Protein AF-A0A5V7ZHB5-F1 (afdb_monomer)

Radius of gyration: 19.53 Å; Cα contacts (8 Å, |Δi|>4): 98; chains: 1; bounding box: 46×25×54 Å

Sequence (140 aa):
MSLWLSIVTRATGLPDKRYLNDPVIFRYYQQKIQKAPFALVGWTLCFLATIGVSLGLELSNQILLLVLLILFLLMVVLQSRYQFMHPERCISARFYQEVLDDASVSDIQKAQFEYLFVSKVDAMTIGDLYRLYDFNRGGR

Foldseek 3Di:
DDPVVVVVCQQQLPDDPVLCVAPLLVVLCVVLVVVQVVLVVQLVVLVVVLVCLVPPDPDDPVVSVVSNVVSVVSNVVSSVSSSSNHQADFDDVVSLVVQLPDPVHDPVRNVVSVCCCVVDPDGHGSNVSVVVVCVVVPND

pLDDT: mean 74.99, std 9.85, range [41.0, 90.75]

Solvent-accessible surface area (backbone atoms only — not comparable to full-atom values): 7931 Å² total; per-residue (Å²): 131,61,70,66,58,56,52,49,31,65,72,45,14,52,75,60,78,73,55,55,72,38,63,68,54,32,50,56,45,60,68,49,53,76,54,34,59,59,30,50,53,52,32,53,50,38,52,52,48,51,52,46,55,74,75,71,54,96,57,59,69,71,58,46,52,52,52,50,52,50,40,48,52,50,37,55,54,27,50,58,58,43,31,70,57,30,44,84,41,66,61,53,72,68,59,53,53,56,52,67,71,34,86,84,49,53,71,69,57,42,53,53,50,49,50,53,61,70,70,43,93,58,82,52,28,48,40,54,54,53,51,51,55,42,51,76,72,65,63,129

Mean predicted aligned error: 10.17 Å

Structure (mmCIF, N/CA/C/O backbone):
data_AF-A0A5V7ZHB5-F1
#
_entry.id   AF-A0A5V7ZHB5-F1
#
loop_
_atom_site.group_PDB
_atom_site.id
_atom_site.type_symbol
_atom_site.label_atom_id
_atom_site.label_alt_id
_atom_site.label_comp_id
_atom_site.label_asym_id
_atom_site.label_entity_id
_atom_site.label_seq_id
_atom_site.pdbx_PDB_ins_code
_atom_site.Cartn_x
_atom_site.Cartn_y
_atom_site.Cartn_z
_atom_site.occupancy
_atom_site.B_iso_or_equiv
_atom_site.auth_seq_id
_atom_site.auth_comp_id
_atom_site.auth_asym_id
_atom_site.auth_atom_id
_atom_site.pdbx_PDB_model_num
ATOM 1 N N . MET A 1 1 ? 17.811 -9.090 8.599 1.00 49.94 1 MET A N 1
ATOM 2 C CA . MET A 1 1 ? 16.752 -8.139 9.015 1.00 49.94 1 MET A CA 1
ATOM 3 C C . MET A 1 1 ? 16.132 -8.695 10.285 1.00 49.94 1 MET A C 1
ATOM 5 O O . MET A 1 1 ? 15.940 -9.903 10.328 1.00 49.94 1 MET A O 1
ATOM 9 N N . SER A 1 2 ? 15.911 -7.896 11.334 1.00 58.06 2 SER A N 1
ATOM 10 C CA . SER A 1 2 ? 15.318 -8.426 12.571 1.00 58.06 2 SER A CA 1
ATOM 11 C C . SER A 1 2 ? 13.888 -8.908 12.298 1.00 58.06 2 SER A C 1
ATOM 13 O O . SER A 1 2 ? 13.157 -8.284 11.529 1.00 58.06 2 SER A O 1
ATOM 15 N N . LEU A 1 3 ? 13.495 -10.029 12.910 1.00 57.12 3 LEU A N 1
ATOM 16 C CA . LEU A 1 3 ? 12.164 -10.642 12.769 1.00 57.12 3 LEU A CA 1
ATOM 17 C C . LEU A 1 3 ? 11.037 -9.618 12.969 1.00 57.12 3 LEU A C 1
ATOM 19 O O . LEU A 1 3 ? 10.109 -9.549 12.165 1.00 57.12 3 LEU A O 1
ATOM 23 N N . TRP A 1 4 ? 11.204 -8.748 13.968 1.00 44.16 4 TRP A N 1
ATOM 24 C CA . TRP A 1 4 ? 10.327 -7.618 14.265 1.00 44.16 4 TRP A CA 1
ATOM 25 C C . TRP A 1 4 ? 10.138 -6.658 13.095 1.00 44.16 4 TRP A C 1
ATOM 27 O O . TRP A 1 4 ? 9.008 -6.279 12.808 1.00 44.16 4 TRP A O 1
ATOM 37 N N . LEU A 1 5 ? 11.208 -6.305 12.376 1.00 49.91 5 LEU A N 1
ATOM 38 C CA . LEU A 1 5 ? 11.092 -5.418 11.221 1.00 49.91 5 LEU A CA 1
ATOM 39 C C . LEU A 1 5 ? 10.270 -6.072 10.106 1.00 49.91 5 LEU A C 1
ATOM 41 O O . LEU A 1 5 ? 9.473 -5.387 9.484 1.00 49.91 5 LEU A O 1
ATOM 45 N N . SER A 1 6 ? 10.420 -7.387 9.897 1.00 52.06 6 SER A N 1
ATOM 46 C CA . SER A 1 6 ? 9.659 -8.129 8.877 1.00 52.06 6 SER A CA 1
ATOM 47 C C . SER A 1 6 ? 8.173 -8.271 9.224 1.00 52.06 6 SER A C 1
ATOM 49 O O . SER A 1 6 ? 7.312 -8.239 8.348 1.00 52.06 6 SER A O 1
ATOM 51 N N . ILE A 1 7 ? 7.863 -8.408 10.517 1.00 54.50 7 ILE A N 1
ATOM 52 C CA . ILE A 1 7 ? 6.488 -8.487 11.014 1.00 54.50 7 ILE A CA 1
ATOM 53 C C . ILE A 1 7 ? 5.830 -7.116 10.882 1.00 54.50 7 ILE A C 1
ATOM 55 O O . ILE A 1 7 ? 4.704 -7.022 10.404 1.00 54.50 7 ILE A O 1
ATOM 59 N N . VAL A 1 8 ? 6.549 -6.049 11.234 1.00 52.72 8 VAL A N 1
ATOM 60 C CA . VAL A 1 8 ? 6.065 -4.674 11.097 1.00 52.72 8 VAL A CA 1
ATOM 61 C C . VAL A 1 8 ? 5.883 -4.307 9.625 1.00 52.72 8 VAL A C 1
ATOM 63 O O . VAL A 1 8 ? 4.833 -3.777 9.278 1.00 52.72 8 VAL A O 1
ATOM 66 N N . THR A 1 9 ? 6.816 -4.627 8.724 1.00 56.38 9 THR A N 1
ATOM 67 C CA . THR A 1 9 ? 6.640 -4.347 7.286 1.00 56.38 9 THR A CA 1
ATOM 68 C C . THR A 1 9 ? 5.484 -5.138 6.681 1.00 56.38 9 THR A C 1
ATOM 70 O O . THR A 1 9 ? 4.692 -4.560 5.941 1.00 56.38 9 THR A O 1
ATOM 73 N N . ARG A 1 10 ? 5.284 -6.409 7.061 1.00 58.50 10 ARG A N 1
ATOM 74 C CA . ARG A 1 10 ? 4.095 -7.182 6.648 1.00 58.50 10 ARG A CA 1
ATOM 75 C C . ARG A 1 10 ? 2.793 -6.615 7.210 1.00 58.50 10 ARG A C 1
ATOM 77 O O . ARG A 1 10 ? 1.816 -6.507 6.479 1.00 58.50 10 ARG A O 1
ATOM 84 N N . ALA A 1 11 ? 2.772 -6.232 8.485 1.00 54.19 11 ALA A N 1
ATOM 85 C CA . ALA A 1 11 ? 1.572 -5.712 9.138 1.00 54.19 11 ALA A CA 1
ATOM 86 C C . ALA A 1 11 ? 1.170 -4.326 8.607 1.00 54.19 11 ALA A C 1
ATOM 88 O O . ALA A 1 11 ? -0.019 -4.043 8.448 1.00 54.19 11 ALA A O 1
ATOM 89 N N . THR A 1 12 ? 2.160 -3.480 8.307 1.00 57.31 12 THR A N 1
ATOM 90 C CA . THR A 1 12 ? 1.967 -2.119 7.779 1.00 57.31 12 THR A CA 1
ATOM 91 C C . THR A 1 12 ? 1.843 -2.073 6.255 1.00 57.31 12 THR A C 1
ATOM 93 O O . THR A 1 12 ? 1.352 -1.090 5.707 1.00 57.31 12 THR A O 1
ATOM 96 N N . GLY A 1 13 ? 2.259 -3.134 5.559 1.00 61.38 13 GLY A N 1
ATOM 97 C CA . GLY A 1 13 ? 2.315 -3.185 4.103 1.00 61.38 13 GLY A CA 1
ATOM 98 C C . GLY A 1 13 ? 3.370 -2.256 3.501 1.00 61.38 13 GLY A C 1
ATOM 99 O O . GLY A 1 13 ? 3.293 -1.992 2.312 1.00 61.38 13 GLY A O 1
ATOM 100 N N . LEU A 1 14 ? 4.316 -1.722 4.284 1.00 64.69 14 LEU A N 1
ATOM 101 C CA . LEU A 1 14 ? 5.366 -0.832 3.783 1.00 64.69 14 LEU A CA 1
ATOM 102 C C . LEU A 1 14 ? 6.403 -1.621 2.958 1.00 64.69 14 LEU A C 1
ATOM 104 O O . LEU A 1 14 ? 6.890 -2.648 3.439 1.00 64.69 14 LEU A O 1
ATOM 108 N N . PRO A 1 15 ? 6.789 -1.140 1.758 1.00 66.31 15 PRO A N 1
ATOM 109 C CA . PRO A 1 15 ? 7.844 -1.774 0.983 1.00 66.31 15 PRO A CA 1
ATOM 110 C C . PRO A 1 15 ? 9.182 -1.666 1.704 1.00 66.31 15 PRO A C 1
ATOM 112 O O . PRO A 1 15 ? 9.483 -0.649 2.338 1.00 66.31 15 PRO A O 1
ATOM 115 N N . ASP A 1 16 ? 10.034 -2.672 1.525 1.00 68.31 16 ASP A N 1
ATOM 116 C CA . ASP A 1 16 ? 11.432 -2.547 1.918 1.00 68.31 16 ASP A CA 1
ATOM 117 C C . ASP A 1 16 ? 12.084 -1.357 1.206 1.00 68.31 16 ASP A C 1
ATOM 119 O O . ASP A 1 16 ? 11.856 -1.108 0.021 1.00 68.31 16 ASP A O 1
ATOM 123 N N . LYS A 1 17 ? 12.978 -0.654 1.915 1.00 69.81 17 LYS A N 1
ATOM 124 C CA . LYS A 1 17 ? 13.695 0.531 1.399 1.00 69.81 17 LYS A CA 1
ATOM 125 C C . LYS A 1 17 ? 14.402 0.291 0.059 1.00 69.81 17 LYS A C 1
ATOM 127 O O . LYS A 1 17 ? 14.690 1.237 -0.660 1.00 69.81 17 LYS A O 1
ATOM 132 N N . ARG A 1 18 ? 14.692 -0.970 -0.274 1.00 73.44 18 ARG A N 1
ATOM 133 C CA . ARG A 1 18 ? 15.310 -1.380 -1.540 1.00 73.44 18 ARG A CA 1
ATOM 134 C C . ARG A 1 18 ? 14.392 -1.125 -2.737 1.00 7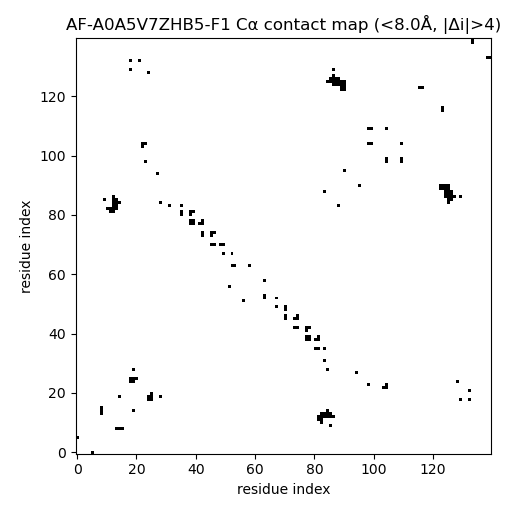3.44 18 ARG A C 1
ATOM 136 O O . ARG A 1 18 ? 14.879 -0.614 -3.741 1.00 73.44 18 ARG A O 1
ATOM 143 N N . TYR A 1 19 ? 13.095 -1.399 -2.596 1.00 72.88 19 TYR A N 1
ATOM 144 C CA . TYR A 1 19 ? 12.089 -1.212 -3.644 1.00 72.88 19 TYR A CA 1
ATOM 145 C C . TYR A 1 19 ? 11.800 0.266 -3.930 1.00 72.88 19 TYR A C 1
ATOM 147 O O . TYR A 1 19 ? 11.417 0.611 -5.039 1.00 72.88 19 TYR A O 1
ATOM 155 N N . LEU A 1 20 ? 12.057 1.161 -2.970 1.00 73.88 20 LEU A N 1
ATOM 156 C CA . LEU A 1 20 ? 11.937 2.613 -3.169 1.00 73.88 20 LEU A CA 1
ATOM 157 C C . LEU A 1 20 ? 13.025 3.206 -4.082 1.00 73.88 20 LEU A C 1
ATOM 159 O O . LEU A 1 20 ? 12.944 4.383 -4.412 1.00 73.88 20 LEU A O 1
ATOM 163 N N . ASN A 1 21 ? 14.033 2.424 -4.485 1.00 77.62 21 ASN A N 1
ATOM 164 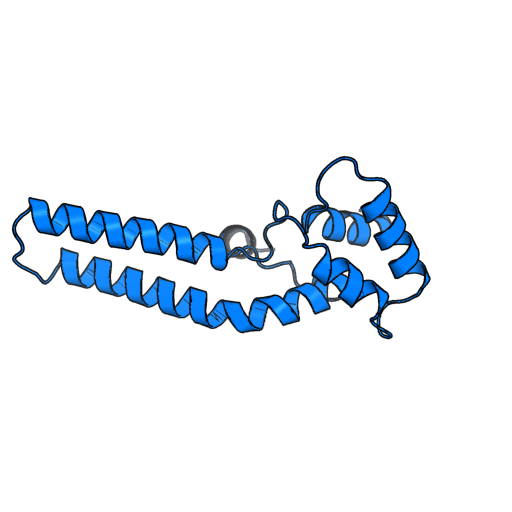C CA . ASN A 1 21 ? 14.999 2.858 -5.500 1.00 77.62 21 ASN A CA 1
ATOM 165 C C . ASN A 1 21 ? 14.429 2.777 -6.923 1.00 77.62 21 ASN A C 1
ATOM 167 O O . ASN A 1 21 ? 15.045 3.298 -7.848 1.00 77.62 21 ASN A O 1
ATOM 171 N N . ASP A 1 22 ? 13.308 2.079 -7.110 1.00 77.25 22 ASP A N 1
ATOM 172 C CA . ASP A 1 22 ? 12.612 2.050 -8.387 1.00 77.25 22 ASP A CA 1
ATOM 173 C C . ASP A 1 22 ? 11.728 3.301 -8.529 1.00 77.25 22 ASP A C 1
ATOM 175 O O . ASP A 1 22 ? 10.916 3.569 -7.633 1.00 77.25 22 ASP A O 1
ATOM 179 N N . PRO A 1 23 ? 11.852 4.067 -9.627 1.00 76.12 23 PRO A N 1
ATOM 180 C CA . PRO A 1 23 ? 11.099 5.305 -9.805 1.00 76.12 23 PRO A CA 1
ATOM 181 C C . PRO A 1 23 ? 9.580 5.070 -9.857 1.00 76.12 23 PRO A C 1
ATOM 183 O O . PRO A 1 23 ? 8.822 5.882 -9.324 1.00 76.12 23 PRO A O 1
ATOM 186 N N . VAL A 1 24 ? 9.120 3.936 -10.399 1.00 78.06 24 VAL A N 1
ATOM 187 C CA . VAL A 1 24 ? 7.693 3.593 -10.506 1.00 78.06 24 VAL A CA 1
ATOM 188 C C . VAL A 1 24 ? 7.117 3.271 -9.125 1.00 78.06 24 VAL A C 1
ATOM 190 O O . VAL A 1 24 ? 6.078 3.808 -8.728 1.00 78.06 24 VAL A O 1
ATOM 193 N N . ILE A 1 25 ? 7.820 2.450 -8.339 1.00 78.50 25 ILE A N 1
ATOM 194 C CA . ILE A 1 25 ? 7.404 2.100 -6.970 1.00 78.50 25 ILE A CA 1
ATOM 195 C C . ILE A 1 25 ? 7.446 3.335 -6.062 1.00 78.50 25 ILE A C 1
ATOM 197 O O . ILE A 1 25 ? 6.546 3.544 -5.242 1.00 78.50 25 ILE A O 1
ATOM 201 N N . PHE A 1 26 ? 8.467 4.178 -6.213 1.00 80.75 26 PHE A N 1
ATOM 202 C CA . PHE A 1 26 ? 8.611 5.405 -5.440 1.00 80.75 26 PHE A CA 1
ATOM 203 C C . PHE A 1 26 ? 7.489 6.413 -5.727 1.00 80.75 26 PHE A C 1
ATOM 205 O O . PHE A 1 26 ? 6.930 6.994 -4.794 1.00 80.75 26 PHE A O 1
ATOM 212 N N . ARG A 1 27 ? 7.082 6.578 -6.989 1.00 76.56 27 ARG A N 1
ATOM 213 C CA . ARG A 1 27 ? 5.925 7.412 -7.351 1.00 76.56 27 ARG A CA 1
ATOM 214 C C . ARG A 1 27 ? 4.627 6.893 -6.746 1.00 76.56 27 ARG A C 1
ATOM 216 O O . ARG A 1 27 ? 3.883 7.670 -6.141 1.00 76.56 27 ARG A O 1
ATOM 223 N N . TYR A 1 28 ? 4.386 5.583 -6.830 1.00 77.94 28 TYR A N 1
ATOM 224 C CA . TYR A 1 28 ? 3.216 4.967 -6.198 1.00 77.94 28 TYR A CA 1
ATOM 225 C C . TYR A 1 28 ? 3.207 5.213 -4.681 1.00 77.94 28 TYR A C 1
ATOM 227 O O . TYR A 1 28 ? 2.177 5.556 -4.092 1.00 77.94 28 TYR A O 1
ATOM 235 N N . TYR A 1 29 ? 4.377 5.100 -4.047 1.00 77.81 29 TYR A N 1
ATOM 236 C CA . TYR A 1 29 ? 4.565 5.406 -2.633 1.00 77.81 29 TYR A CA 1
ATOM 237 C C . TYR A 1 29 ? 4.218 6.856 -2.307 1.00 77.81 29 TYR A C 1
ATOM 239 O O . TYR A 1 29 ? 3.424 7.092 -1.398 1.00 77.81 29 TYR A O 1
ATOM 247 N N . GLN A 1 30 ? 4.753 7.821 -3.058 1.00 76.88 30 GLN A N 1
ATOM 248 C CA . GLN A 1 30 ? 4.524 9.248 -2.823 1.00 76.88 30 GLN A CA 1
ATOM 249 C C . GLN A 1 30 ? 3.043 9.638 -2.914 1.00 76.88 30 GLN A C 1
ATOM 251 O O . GLN A 1 30 ? 2.552 10.392 -2.073 1.00 76.88 30 GLN A O 1
ATOM 256 N N . GLN A 1 31 ? 2.301 9.094 -3.879 1.00 74.75 31 GLN A N 1
ATOM 257 C CA . GLN A 1 31 ? 0.868 9.377 -4.000 1.00 74.75 31 GLN A CA 1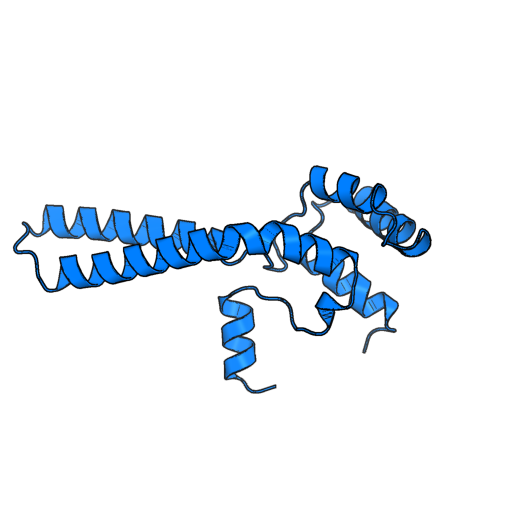
ATOM 258 C C . GLN A 1 31 ? 0.048 8.821 -2.834 1.00 74.75 31 GLN A C 1
ATOM 260 O O . GLN A 1 31 ? -0.932 9.429 -2.394 1.00 74.75 31 GLN A O 1
ATOM 265 N N . LYS A 1 32 ? 0.409 7.633 -2.344 1.00 74.50 32 LYS A N 1
ATOM 266 C CA . LYS A 1 32 ? -0.355 6.964 -1.288 1.00 74.50 32 LYS A CA 1
ATOM 267 C C . LYS A 1 32 ? 0.048 7.423 0.108 1.00 74.50 32 LYS A C 1
ATOM 269 O O . LYS A 1 32 ? -0.827 7.520 0.970 1.00 74.50 32 LYS A O 1
ATOM 274 N N . ILE A 1 33 ? 1.317 7.772 0.332 1.00 74.31 33 ILE A N 1
ATOM 275 C CA . ILE A 1 33 ? 1.789 8.203 1.650 1.00 74.31 33 ILE A CA 1
ATOM 276 C C . ILE A 1 33 ? 1.159 9.516 2.102 1.00 74.31 33 ILE A C 1
ATOM 278 O O . ILE A 1 33 ? 0.935 9.680 3.292 1.00 74.31 33 ILE A O 1
ATOM 282 N N . GLN A 1 34 ? 0.764 10.405 1.188 1.00 69.25 34 GLN A N 1
ATOM 283 C CA . GLN A 1 34 ? 0.019 11.617 1.555 1.00 69.25 34 GLN A CA 1
ATOM 284 C C . GLN A 1 34 ? -1.312 11.304 2.261 1.00 69.25 34 GLN A C 1
ATOM 286 O O . GLN A 1 34 ? -1.779 12.080 3.090 1.00 69.25 34 GLN A O 1
ATOM 291 N N . LYS A 1 35 ? -1.921 10.149 1.964 1.00 68.62 35 LYS A N 1
ATOM 292 C CA . LYS A 1 35 ? -3.197 9.708 2.552 1.00 68.62 35 LYS A CA 1
ATOM 293 C C . LYS A 1 35 ? -3.015 8.775 3.754 1.00 68.62 35 LYS A C 1
ATOM 295 O O . LYS A 1 35 ? -3.944 8.607 4.542 1.00 68.62 35 LYS A O 1
ATOM 300 N N . ALA A 1 36 ? -1.826 8.198 3.915 1.00 70.00 36 ALA A N 1
ATOM 301 C CA . ALA A 1 36 ? -1.473 7.315 5.020 1.00 70.00 36 ALA A CA 1
ATOM 302 C C . ALA A 1 36 ? -1.579 7.946 6.427 1.00 70.00 36 ALA A C 1
ATOM 304 O O . ALA A 1 36 ? -2.114 7.264 7.306 1.00 70.00 36 ALA A O 1
ATOM 305 N N . PRO A 1 37 ? -1.149 9.204 6.689 1.00 71.50 37 PRO A N 1
ATOM 306 C CA . PRO A 1 37 ? -1.234 9.775 8.031 1.00 71.50 37 PRO A CA 1
ATOM 307 C C . PRO A 1 37 ? -2.686 9.944 8.482 1.00 71.50 37 PRO A C 1
ATOM 309 O O . PRO A 1 37 ? -2.986 9.674 9.637 1.00 71.50 37 PRO A O 1
ATOM 312 N N . PHE A 1 38 ? -3.610 10.288 7.580 1.00 75.25 38 PHE A N 1
ATOM 313 C CA . PHE A 1 38 ? -5.034 10.395 7.914 1.00 75.25 38 PHE A CA 1
ATOM 314 C C . PHE A 1 38 ? -5.646 9.046 8.302 1.00 75.25 38 PHE A C 1
ATOM 316 O O . PHE A 1 38 ? -6.405 8.971 9.265 1.00 75.25 38 PHE A O 1
ATOM 323 N N . ALA A 1 39 ? -5.292 7.972 7.587 1.00 75.62 39 ALA A N 1
ATOM 324 C CA . ALA A 1 39 ? -5.745 6.625 7.929 1.00 75.62 39 ALA A CA 1
ATOM 325 C C . ALA A 1 39 ? -5.183 6.165 9.284 1.00 75.62 39 ALA A C 1
ATOM 327 O O . ALA A 1 39 ? -5.919 5.588 10.080 1.00 75.62 39 ALA A O 1
ATOM 328 N N . LEU A 1 40 ? -3.910 6.467 9.566 1.00 77.75 40 LEU A N 1
ATOM 329 C CA . LEU A 1 40 ? -3.262 6.127 10.833 1.00 77.75 40 LEU A CA 1
ATOM 330 C C . LEU A 1 40 ? -3.843 6.922 12.010 1.00 77.75 40 LEU A C 1
ATOM 332 O O . LEU A 1 40 ? -4.152 6.326 13.034 1.00 77.75 40 LEU A O 1
ATOM 336 N N . VAL A 1 41 ? -4.056 8.232 11.853 1.00 82.56 41 VAL A N 1
ATOM 337 C CA . VAL A 1 41 ? -4.705 9.078 12.872 1.00 82.56 41 VAL A CA 1
ATOM 338 C C . VAL A 1 41 ? -6.141 8.621 13.130 1.00 82.56 41 VAL A C 1
ATOM 340 O O . VAL A 1 41 ? -6.557 8.508 14.278 1.00 82.56 41 VAL A O 1
ATOM 343 N N . GLY A 1 42 ? -6.905 8.306 12.080 1.00 83.25 42 GLY A N 1
ATOM 344 C CA . GLY A 1 42 ? -8.249 7.753 12.243 1.00 83.25 42 GLY A CA 1
ATOM 345 C C . GLY A 1 42 ? -8.234 6.423 13.001 1.00 83.25 42 GLY A C 1
ATOM 346 O O . GLY A 1 42 ? -9.070 6.197 13.875 1.00 83.25 42 GLY A O 1
ATOM 347 N N . TRP A 1 43 ? -7.268 5.553 12.692 1.00 84.12 43 TRP A N 1
ATOM 348 C CA . TRP A 1 43 ? -7.137 4.248 13.335 1.00 84.12 43 TRP A CA 1
ATOM 349 C C . TRP A 1 43 ? -6.773 4.385 14.818 1.00 84.12 43 TRP A C 1
ATOM 351 O O . TRP A 1 43 ? -7.417 3.762 15.661 1.00 84.12 43 TRP A O 1
ATOM 361 N N . THR A 1 44 ? -5.812 5.251 15.162 1.00 84.00 44 THR A N 1
ATOM 362 C CA . THR A 1 44 ? -5.426 5.493 16.562 1.00 84.00 44 THR A CA 1
ATOM 363 C C . THR A 1 44 ? -6.559 6.121 17.368 1.00 84.00 44 THR A C 1
ATOM 365 O O . THR A 1 44 ? -6.767 5.729 18.514 1.00 84.00 44 THR A O 1
ATOM 368 N N . LEU A 1 45 ? -7.342 7.028 16.775 1.00 88.00 45 LEU A N 1
ATOM 369 C CA . LEU A 1 45 ? -8.538 7.583 17.414 1.00 88.00 45 LEU A CA 1
ATOM 370 C C . LEU A 1 45 ? -9.593 6.505 17.685 1.00 88.00 45 LEU A C 1
ATOM 372 O O . LEU A 1 45 ? -10.129 6.453 18.790 1.00 88.00 45 LEU A O 1
ATOM 376 N N . CYS A 1 46 ? -9.856 5.612 16.725 1.00 87.50 46 CYS A N 1
ATOM 377 C CA . CYS A 1 46 ? -10.786 4.495 16.927 1.00 87.50 46 CYS A CA 1
ATOM 378 C C . CYS A 1 46 ? -10.297 3.547 18.030 1.00 87.50 46 CYS A C 1
ATOM 380 O O . CYS A 1 46 ? -11.089 3.106 18.863 1.00 87.50 46 CYS A O 1
ATOM 382 N N . PHE A 1 47 ? -8.994 3.268 18.077 1.00 86.19 47 PHE A N 1
ATOM 383 C CA . PHE A 1 47 ? -8.389 2.437 19.114 1.00 86.19 47 PHE A CA 1
ATOM 384 C C . PHE A 1 47 ? -8.538 3.064 20.509 1.00 86.19 47 PHE A C 1
ATOM 386 O O . PHE A 1 47 ? -9.024 2.411 21.433 1.00 86.19 47 PHE A O 1
ATOM 393 N N . LEU A 1 48 ? -8.207 4.351 20.655 1.00 88.88 48 LEU A N 1
ATOM 394 C CA . LEU A 1 48 ? -8.367 5.084 21.915 1.00 88.88 48 LEU A CA 1
ATOM 395 C C . LEU A 1 48 ? -9.835 5.175 22.347 1.00 88.88 48 LEU A C 1
ATOM 397 O O . LEU A 1 48 ? -10.136 4.975 23.522 1.00 88.88 48 LEU A O 1
ATOM 401 N N . ALA A 1 49 ? -10.754 5.408 21.407 1.00 86.44 49 ALA A N 1
ATOM 402 C CA . ALA A 1 49 ? -12.189 5.409 21.678 1.00 86.44 49 ALA A CA 1
ATOM 403 C C . ALA A 1 49 ? -12.679 4.034 22.155 1.00 86.44 49 ALA A C 1
ATOM 405 O O . ALA A 1 49 ? -13.477 3.959 23.083 1.00 86.44 49 ALA A O 1
ATOM 406 N N . THR A 1 50 ? -12.154 2.946 21.584 1.00 87.44 50 THR A N 1
ATOM 407 C CA . THR A 1 50 ? -12.480 1.573 22.008 1.00 87.44 50 THR A CA 1
ATOM 408 C C . THR A 1 50 ? -12.063 1.336 23.459 1.00 87.44 50 THR A C 1
ATOM 410 O O . THR A 1 50 ? -12.847 0.807 24.245 1.00 87.44 50 THR A O 1
ATOM 413 N N . ILE A 1 51 ? -10.862 1.784 23.841 1.00 85.62 51 ILE A N 1
ATOM 414 C CA . ILE A 1 51 ? -10.373 1.706 25.225 1.00 85.62 51 ILE A CA 1
ATOM 415 C C . ILE A 1 51 ? -11.239 2.564 26.155 1.00 85.62 51 ILE A C 1
ATOM 417 O O . ILE A 1 51 ? -11.681 2.080 27.195 1.00 85.62 51 ILE A O 1
ATOM 421 N N . GLY A 1 52 ? -11.522 3.813 25.774 1.00 84.81 52 GLY A N 1
ATOM 422 C CA . GLY A 1 52 ? -12.321 4.739 26.580 1.00 84.81 52 GLY A CA 1
ATOM 423 C C . GLY A 1 52 ? -13.746 4.242 26.827 1.00 84.81 52 GLY A C 1
ATOM 424 O O . GLY A 1 52 ? -14.221 4.271 27.959 1.00 84.81 52 GLY A O 1
ATOM 425 N N . VAL A 1 53 ? -14.402 3.715 25.791 1.00 85.44 53 VAL A N 1
ATOM 426 C CA . VAL A 1 53 ? -15.745 3.124 25.888 1.00 85.44 53 VAL A CA 1
ATOM 427 C C . VAL A 1 53 ? -15.745 1.856 26.742 1.00 85.44 53 VAL A C 1
ATOM 429 O O . VAL A 1 53 ? -16.690 1.638 27.492 1.00 85.44 53 VAL A O 1
ATOM 432 N N . SER A 1 54 ? -14.681 1.051 26.683 1.00 81.69 54 SER A N 1
ATOM 433 C CA . SER A 1 54 ? -14.581 -0.188 27.465 1.00 81.69 54 SER A CA 1
ATOM 434 C C . SER A 1 54 ? -14.290 0.044 28.952 1.00 81.69 54 SER A C 1
ATOM 436 O O . SER A 1 54 ? -14.687 -0.775 29.774 1.00 81.69 54 SER A O 1
ATOM 438 N N . LEU A 1 55 ? -13.571 1.119 29.304 1.00 82.12 55 LEU A N 1
ATOM 439 C CA . LEU A 1 55 ? -13.115 1.377 30.678 1.00 82.12 55 LEU A CA 1
ATOM 440 C C . LEU A 1 55 ? -13.930 2.436 31.429 1.00 82.12 55 LEU A C 1
ATOM 442 O O . LEU A 1 55 ? -13.918 2.431 32.656 1.00 82.12 55 LEU A O 1
ATOM 446 N N . GLY A 1 56 ? -14.566 3.377 30.726 1.00 69.31 56 GLY A N 1
ATOM 447 C CA . GLY A 1 56 ? -15.042 4.623 31.337 1.00 69.31 56 GLY A CA 1
ATOM 448 C C . GLY A 1 56 ? -16.526 4.933 31.172 1.00 69.31 56 GLY A C 1
ATOM 449 O O . GLY A 1 56 ? -16.976 5.946 31.699 1.00 69.31 56 GLY A O 1
ATOM 450 N N . LEU A 1 57 ? -17.286 4.118 30.438 1.00 73.00 57 LEU A N 1
ATOM 451 C CA . LEU A 1 57 ? -18.687 4.403 30.136 1.00 73.00 57 LEU A CA 1
ATOM 452 C C . LEU A 1 57 ? -19.607 3.327 30.714 1.00 73.00 57 LEU A C 1
ATOM 454 O O . LEU A 1 57 ? -19.616 2.186 30.257 1.00 73.00 57 LEU A O 1
ATOM 458 N N . GLU A 1 58 ? -20.438 3.721 31.681 1.00 76.62 58 GLU A N 1
ATOM 459 C CA . GLU A 1 58 ? -21.575 2.925 32.155 1.00 76.62 58 GLU A CA 1
ATOM 460 C C . GLU A 1 58 ? -22.696 2.952 31.105 1.00 76.62 58 GLU A C 1
ATOM 462 O O . GLU A 1 58 ? -23.693 3.664 31.209 1.00 76.62 58 GLU A O 1
ATOM 467 N N . LEU A 1 59 ? -22.495 2.199 30.026 1.00 76.00 59 LEU A N 1
ATOM 468 C CA . LEU A 1 59 ? -23.496 1.963 28.992 1.00 76.00 59 LEU A CA 1
ATOM 469 C C . LEU A 1 59 ? -24.227 0.648 29.266 1.00 76.00 59 LEU A C 1
ATOM 471 O O . LEU A 1 59 ? -23.654 -0.309 29.781 1.00 76.00 59 LEU A O 1
ATOM 475 N N . SER A 1 60 ? -25.490 0.564 28.842 1.00 86.44 60 SER A N 1
ATOM 476 C CA . SER A 1 60 ? -26.177 -0.729 28.748 1.00 86.44 60 SER A CA 1
ATOM 477 C C . SER A 1 60 ? -25.371 -1.683 27.860 1.00 86.44 60 SER A C 1
ATOM 479 O O . SER A 1 60 ? -24.908 -1.285 26.787 1.00 86.44 60 SER A O 1
ATOM 481 N N . ASN A 1 61 ? -25.254 -2.951 28.267 1.00 83.75 61 ASN A N 1
ATOM 482 C CA . ASN A 1 61 ? -24.464 -3.976 27.571 1.00 83.75 61 ASN A CA 1
ATOM 483 C C . ASN A 1 61 ? -24.774 -4.069 26.065 1.00 83.75 61 ASN A C 1
ATOM 485 O O . ASN A 1 61 ? -23.872 -4.296 25.262 1.00 83.75 61 ASN A O 1
ATOM 489 N N . GLN A 1 62 ? -26.033 -3.862 25.664 1.00 85.06 62 GLN A N 1
ATOM 490 C CA . GLN A 1 62 ? -26.438 -3.893 24.253 1.00 85.06 62 GLN A CA 1
ATOM 491 C C . GLN A 1 62 ? -25.879 -2.708 23.451 1.00 85.06 62 GLN A C 1
ATOM 493 O O . GLN A 1 62 ? -25.450 -2.877 22.311 1.00 85.06 62 GLN A O 1
ATOM 498 N N . ILE A 1 63 ? -25.848 -1.517 24.054 1.00 85.06 63 ILE A N 1
ATOM 499 C CA . ILE A 1 63 ? -25.307 -0.305 23.426 1.00 85.06 63 ILE A CA 1
ATOM 500 C C . ILE A 1 63 ? -23.781 -0.391 23.375 1.00 85.06 63 ILE A C 1
ATOM 502 O O . ILE A 1 63 ? -23.188 -0.082 22.345 1.00 85.06 63 ILE A O 1
ATOM 506 N N . LEU A 1 64 ? -23.156 -0.8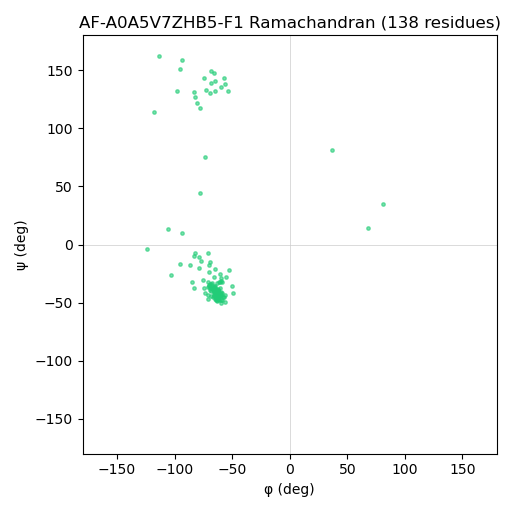79 24.451 1.00 86.06 64 LEU A N 1
ATOM 507 C CA . LEU A 1 64 ? -21.716 -1.116 24.507 1.00 86.06 64 LEU A CA 1
ATOM 508 C C . LEU A 1 64 ? -21.263 -2.058 23.382 1.00 86.06 64 LEU A C 1
ATOM 510 O O . LEU A 1 64 ? -20.346 -1.728 22.632 1.00 86.06 64 LEU A O 1
ATOM 514 N N . LEU A 1 65 ? -21.948 -3.196 23.216 1.00 86.88 65 LEU A N 1
ATOM 515 C CA . LEU A 1 65 ? -21.647 -4.165 22.162 1.00 86.88 65 LEU A CA 1
ATOM 516 C C . LEU A 1 65 ? -21.767 -3.543 20.762 1.00 86.88 65 LEU A C 1
ATOM 518 O O . LEU A 1 65 ? -20.895 -3.743 19.918 1.00 86.88 65 LEU A O 1
ATOM 522 N N . LEU A 1 66 ? -22.826 -2.765 20.519 1.00 89.62 66 LEU A N 1
ATOM 523 C CA . LEU A 1 66 ? -23.064 -2.120 19.228 1.00 89.62 66 LEU A CA 1
ATOM 524 C C . LEU A 1 66 ? -21.982 -1.080 18.898 1.00 89.62 66 LEU A C 1
ATOM 526 O O . LEU A 1 66 ? -21.467 -1.062 17.781 1.00 89.62 66 LEU A O 1
ATOM 530 N N . VAL A 1 67 ? -21.589 -0.255 19.873 1.00 87.88 67 VAL A N 1
ATOM 531 C CA . VAL A 1 67 ? -20.520 0.743 19.703 1.00 87.88 67 VAL A CA 1
ATOM 532 C C . VAL A 1 67 ? -19.177 0.066 19.431 1.00 87.88 67 VAL A C 1
ATOM 534 O O . VAL A 1 67 ? -18.468 0.469 18.508 1.00 87.88 67 VAL A O 1
ATOM 537 N N . LEU A 1 68 ? -18.843 -0.995 20.171 1.00 88.00 68 LEU A N 1
ATOM 538 C CA . LEU A 1 68 ? -17.615 -1.762 19.947 1.00 88.00 68 LEU A CA 1
ATOM 539 C C . LEU A 1 68 ? -17.588 -2.406 18.558 1.00 88.00 68 LEU A C 1
ATOM 541 O O . LEU A 1 68 ? -16.552 -2.386 17.897 1.00 88.00 68 LEU A O 1
ATOM 545 N N . LEU A 1 69 ? -18.722 -2.923 18.080 1.00 90.75 69 LEU A N 1
ATOM 546 C CA . LEU A 1 69 ? -18.822 -3.526 16.752 1.00 90.75 69 LEU A CA 1
ATOM 547 C C . LEU A 1 69 ? -18.603 -2.489 15.638 1.00 90.75 69 LEU A C 1
ATOM 549 O O . LEU A 1 69 ? -17.884 -2.762 14.675 1.00 90.75 69 LEU A O 1
ATOM 553 N N . ILE A 1 70 ? -19.144 -1.276 15.795 1.00 90.25 70 ILE A N 1
ATOM 554 C CA . ILE A 1 70 ? -18.910 -0.159 14.866 1.00 90.25 70 ILE A CA 1
ATOM 555 C C . ILE A 1 70 ? -17.437 0.269 14.884 1.00 90.25 70 ILE A C 1
ATOM 557 O O . ILE A 1 70 ? -16.832 0.425 13.823 1.00 90.25 70 ILE A O 1
ATOM 561 N N . LEU A 1 71 ? -16.838 0.429 16.068 1.00 89.06 71 LEU A N 1
ATOM 562 C CA . LEU A 1 71 ? -15.426 0.803 16.209 1.00 89.06 71 LEU A CA 1
ATOM 563 C C . LEU A 1 71 ? -14.494 -0.257 15.616 1.00 89.06 71 LEU A C 1
ATOM 565 O O . LEU A 1 71 ? -13.523 0.084 14.940 1.00 89.06 71 LEU A O 1
ATOM 569 N N . PHE A 1 72 ? -14.816 -1.537 15.805 1.00 87.56 72 PHE A N 1
ATOM 570 C CA . PHE A 1 72 ? -14.070 -2.640 15.215 1.00 87.56 72 PHE A CA 1
ATOM 571 C C . PHE A 1 72 ? -14.156 -2.622 13.685 1.00 87.56 72 PHE A C 1
ATOM 573 O O . PHE A 1 72 ? -13.126 -2.687 13.014 1.00 87.56 72 PHE A O 1
ATOM 580 N N . LEU A 1 73 ? -15.357 -2.454 13.120 1.00 88.69 73 LEU A N 1
ATOM 581 C CA . LEU A 1 73 ? -15.540 -2.307 11.672 1.00 88.69 73 LEU A CA 1
ATOM 582 C C . LEU A 1 73 ? -14.743 -1.120 11.116 1.00 88.69 73 LEU A C 1
ATOM 584 O O . LEU A 1 73 ? -14.049 -1.263 10.108 1.00 88.69 73 LEU A O 1
ATOM 588 N N . LEU A 1 74 ? -14.789 0.035 11.786 1.00 87.19 74 LEU A N 1
ATOM 589 C CA . LEU A 1 74 ? -14.014 1.215 11.400 1.00 87.19 74 LEU A CA 1
ATOM 590 C C . LEU A 1 74 ? -12.509 0.944 11.444 1.00 87.19 74 LEU A C 1
ATOM 592 O O . LEU A 1 74 ? -11.803 1.297 10.498 1.00 87.19 74 LEU A O 1
ATOM 596 N N . MET A 1 75 ? -12.015 0.268 12.485 1.00 83.69 75 MET A N 1
ATOM 597 C CA . MET A 1 75 ? -10.607 -0.116 12.572 1.00 83.69 75 MET A CA 1
ATOM 598 C C . MET A 1 75 ? -10.195 -1.062 11.445 1.00 83.69 75 MET A C 1
ATOM 600 O O . MET A 1 75 ? -9.143 -0.842 10.849 1.00 83.69 75 MET A O 1
ATOM 604 N N . VAL A 1 76 ? -11.014 -2.055 11.087 1.00 83.06 76 VAL A N 1
ATOM 605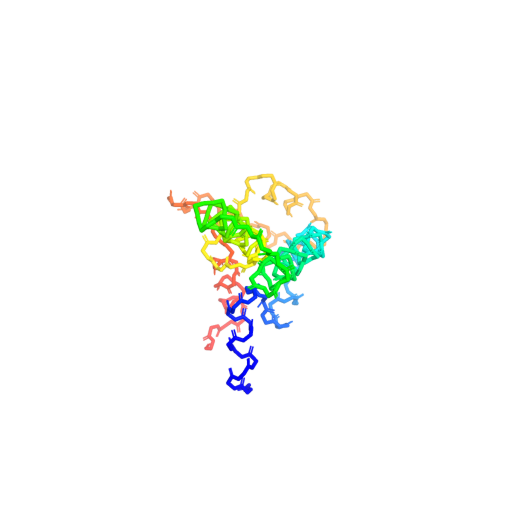 C CA . VAL A 1 76 ? -10.736 -2.954 9.952 1.00 83.06 76 VAL A CA 1
ATOM 606 C C . VAL A 1 76 ? -10.675 -2.175 8.634 1.00 83.06 76 VAL A C 1
ATOM 608 O O . VAL A 1 76 ? -9.741 -2.348 7.844 1.00 83.06 76 VAL A O 1
ATOM 611 N N . VAL A 1 77 ? -11.623 -1.263 8.399 1.00 83.75 77 VAL A N 1
ATOM 612 C CA . VAL A 1 77 ? -11.633 -0.425 7.191 1.00 83.75 77 VAL A CA 1
ATOM 613 C C . VAL A 1 77 ? -10.393 0.467 7.138 1.00 83.75 77 VAL A C 1
ATOM 615 O O . VAL A 1 77 ? -9.719 0.512 6.108 1.00 83.75 77 VAL A O 1
ATOM 618 N N . LEU A 1 78 ? -10.046 1.144 8.232 1.00 80.12 78 LEU A N 1
ATOM 619 C CA . LEU A 1 78 ? -8.883 2.033 8.295 1.00 80.12 78 LEU A CA 1
ATOM 620 C C . LEU A 1 78 ? -7.562 1.263 8.170 1.00 80.12 78 LEU A C 1
ATOM 622 O O . LEU A 1 78 ? -6.674 1.704 7.438 1.00 80.12 78 LEU A O 1
ATOM 626 N N . GLN A 1 79 ? -7.467 0.072 8.765 1.00 75.75 79 GLN A N 1
ATOM 627 C CA . GLN A 1 79 ? -6.322 -0.829 8.620 1.00 75.75 79 GLN A CA 1
ATOM 628 C C . GLN A 1 79 ? -6.118 -1.241 7.158 1.00 75.75 79 GLN A C 1
ATOM 630 O O . GLN A 1 79 ? -5.002 -1.178 6.641 1.00 75.75 79 GLN A O 1
ATOM 635 N N . SER A 1 80 ? -7.199 -1.582 6.445 1.00 69.81 80 SER A N 1
ATOM 636 C CA . SER A 1 80 ? -7.114 -1.898 5.015 1.00 69.81 80 SER A CA 1
ATOM 637 C C . SER A 1 80 ? -6.576 -0.707 4.214 1.00 69.81 80 SER A C 1
ATOM 639 O O . SER A 1 80 ? -5.796 -0.877 3.277 1.00 69.81 80 SER A O 1
ATOM 641 N N . ARG A 1 81 ? -6.946 0.530 4.576 1.00 70.44 81 ARG A N 1
ATOM 642 C CA . ARG A 1 81 ? -6.453 1.753 3.920 1.00 70.44 81 ARG A CA 1
ATOM 643 C C . ARG A 1 81 ? -4.985 2.021 4.239 1.00 70.44 81 ARG A C 1
ATOM 645 O O . ARG A 1 81 ? -4.286 2.515 3.356 1.00 70.44 81 ARG A O 1
ATOM 652 N N . TYR A 1 82 ? -4.535 1.654 5.435 1.00 67.56 82 TYR A N 1
ATOM 653 C CA . TYR A 1 82 ? -3.146 1.760 5.864 1.00 67.56 82 TYR A CA 1
ATOM 654 C C . TYR A 1 82 ? -2.217 0.779 5.127 1.00 67.56 82 TYR A C 1
ATOM 656 O O . TYR A 1 82 ? -1.108 1.155 4.765 1.00 67.56 82 TYR A O 1
ATOM 664 N N . GLN A 1 83 ? -2.693 -0.417 4.766 1.00 68.44 83 GLN A N 1
ATOM 665 C CA . GLN A 1 83 ? -1.946 -1.408 3.970 1.00 68.44 83 GLN A CA 1
ATOM 666 C C . GLN A 1 83 ? -1.904 -1.075 2.462 1.00 68.44 83 GLN A C 1
ATOM 668 O O . GLN A 1 83 ? -2.143 -1.914 1.591 1.00 68.44 83 GLN A O 1
ATOM 673 N N . PHE A 1 84 ? -1.641 0.184 2.109 1.00 68.38 84 PHE A N 1
ATOM 674 C CA . PHE A 1 84 ? -1.768 0.668 0.730 1.00 68.38 84 PHE A CA 1
ATOM 675 C C . PHE A 1 84 ? -0.719 0.124 -0.246 1.00 68.38 84 PHE A C 1
ATOM 677 O O . PHE A 1 84 ? -0.950 0.195 -1.454 1.00 68.38 84 PHE A O 1
ATOM 684 N N . MET A 1 85 ? 0.379 -0.417 0.275 1.00 67.19 85 MET A N 1
ATOM 685 C CA . MET A 1 85 ? 1.487 -1.022 -0.467 1.00 67.19 85 MET A CA 1
ATOM 686 C C . MET A 1 85 ? 1.495 -2.562 -0.381 1.00 67.19 85 MET A C 1
ATOM 688 O O . MET A 1 85 ? 2.467 -3.204 -0.764 1.00 67.19 85 MET A O 1
ATOM 692 N N . HIS A 1 86 ? 0.400 -3.177 0.087 1.00 71.50 86 HIS A N 1
ATOM 693 C CA . HIS A 1 86 ? 0.292 -4.636 0.134 1.00 71.50 86 HIS A CA 1
ATOM 694 C C . HIS A 1 86 ? 0.432 -5.246 -1.277 1.00 71.50 86 HIS A C 1
ATOM 696 O O . HIS A 1 86 ? -0.214 -4.754 -2.206 1.00 71.50 86 HIS A O 1
ATOM 702 N N . PRO A 1 87 ? 1.212 -6.328 -1.459 1.00 64.06 87 PRO A N 1
ATOM 703 C CA . PRO A 1 87 ? 1.533 -6.884 -2.778 1.00 64.06 87 PRO A CA 1
ATOM 704 C C 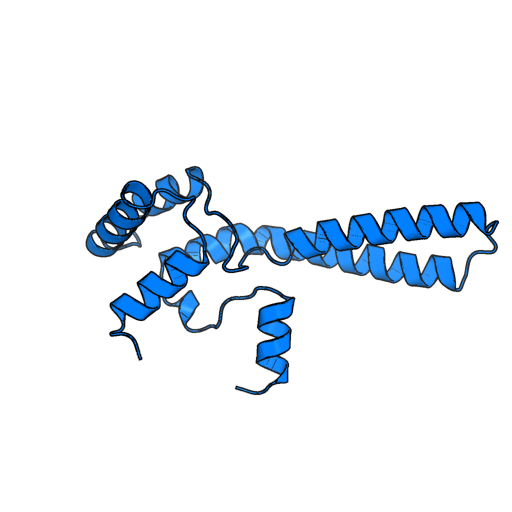. PRO A 1 87 ? 0.309 -7.354 -3.574 1.00 64.06 87 PRO A C 1
ATOM 706 O O . PRO A 1 87 ? 0.343 -7.362 -4.797 1.00 64.06 87 PRO A O 1
ATOM 709 N N . GLU A 1 88 ? -0.788 -7.705 -2.910 1.00 71.06 88 GLU A N 1
ATOM 710 C CA . GLU A 1 88 ? -2.033 -8.130 -3.569 1.00 71.06 88 GLU A CA 1
ATOM 711 C C . GLU A 1 88 ? -2.908 -6.960 -4.040 1.00 71.06 88 GLU A C 1
ATOM 713 O O . GLU A 1 88 ? -3.910 -7.165 -4.725 1.00 71.06 88 GLU A O 1
ATOM 718 N N . ARG A 1 89 ? -2.564 -5.711 -3.695 1.00 71.56 89 ARG A N 1
ATOM 719 C CA . ARG A 1 89 ? -3.360 -4.570 -4.144 1.00 71.56 89 ARG A CA 1
ATOM 720 C C . ARG A 1 89 ? -3.214 -4.354 -5.636 1.00 71.56 89 ARG A C 1
ATOM 722 O O . ARG A 1 89 ? -2.106 -4.230 -6.152 1.00 71.56 89 ARG A O 1
ATOM 729 N N . CYS A 1 90 ? -4.361 -4.219 -6.288 1.00 76.69 90 CYS A N 1
ATOM 730 C CA . CYS A 1 90 ? -4.444 -3.867 -7.692 1.00 76.69 90 CYS A CA 1
ATOM 731 C C . CYS A 1 90 ? -3.992 -2.420 -7.920 1.00 76.69 90 CYS A C 1
ATOM 733 O O . CYS A 1 90 ? -4.344 -1.503 -7.168 1.00 76.69 90 CYS A O 1
ATOM 735 N N . ILE A 1 91 ? -3.243 -2.228 -8.995 1.00 76.94 91 ILE A N 1
ATOM 736 C CA . ILE A 1 91 ? -2.837 -0.930 -9.508 1.00 76.94 91 ILE A CA 1
ATOM 737 C C . ILE A 1 91 ? -3.986 -0.389 -10.358 1.00 76.94 91 ILE A C 1
ATOM 739 O O . ILE A 1 91 ? -4.547 -1.081 -11.203 1.00 76.94 91 ILE A O 1
ATOM 743 N N . SER A 1 92 ? -4.370 0.863 -10.124 1.00 76.50 92 SER A N 1
ATOM 744 C CA . SER A 1 92 ? -5.409 1.516 -10.919 1.00 76.50 92 SER A CA 1
ATOM 745 C C . SER A 1 92 ? -4.886 1.908 -12.300 1.00 76.50 92 SER A C 1
ATOM 747 O O . SER A 1 92 ? -3.785 2.444 -12.392 1.00 76.50 92 SER A O 1
ATOM 749 N N . ALA A 1 93 ? -5.721 1.804 -13.335 1.00 73.25 93 ALA A N 1
ATOM 750 C CA . ALA A 1 93 ? -5.396 2.261 -14.693 1.00 73.25 93 ALA A CA 1
ATOM 751 C C . ALA A 1 93 ? -4.972 3.747 -14.775 1.00 73.25 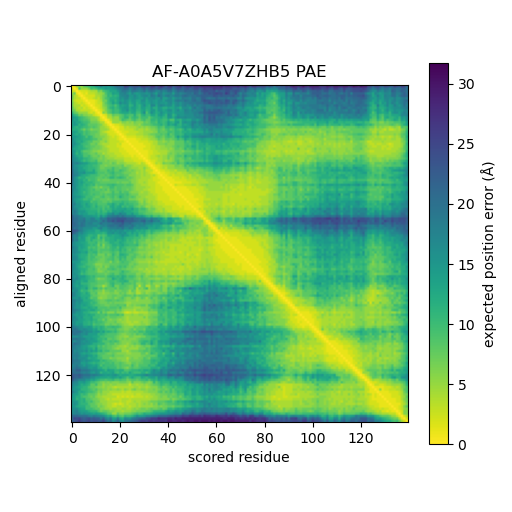93 ALA A C 1
ATOM 753 O O . ALA A 1 93 ? -4.169 4.119 -15.621 1.00 73.25 93 ALA A O 1
ATOM 754 N N . ARG A 1 94 ? -5.447 4.600 -13.855 1.00 77.69 94 ARG A N 1
ATOM 755 C CA . ARG A 1 94 ? -4.990 6.000 -13.750 1.00 77.69 94 ARG A CA 1
ATOM 756 C C . ARG A 1 94 ? -3.511 6.117 -13.383 1.00 77.69 94 ARG A C 1
ATOM 758 O O . ARG A 1 94 ? -2.811 6.939 -13.949 1.00 77.69 94 ARG A O 1
ATOM 765 N N . PHE A 1 95 ? -3.042 5.261 -12.477 1.00 77.94 95 PHE A N 1
ATOM 766 C CA . PHE A 1 95 ? -1.631 5.233 -12.097 1.00 77.94 95 PHE A CA 1
ATOM 767 C C . PHE A 1 95 ? -0.765 4.737 -13.256 1.00 77.94 95 PHE A C 1
ATOM 769 O O . PHE A 1 95 ? 0.346 5.209 -13.449 1.00 77.94 95 PHE A O 1
ATOM 776 N N . TYR A 1 96 ? -1.296 3.813 -14.059 1.00 74.06 96 TYR A N 1
ATOM 777 C CA . TYR A 1 96 ? -0.623 3.355 -15.266 1.00 74.06 96 TYR A CA 1
ATOM 778 C C . TYR A 1 96 ? -0.357 4.506 -16.251 1.00 74.06 96 TYR A C 1
ATOM 780 O O . TYR A 1 96 ? 0.779 4.678 -16.685 1.00 74.06 96 TYR A O 1
ATOM 788 N N . GLN A 1 97 ? -1.360 5.346 -16.522 1.00 76.12 97 GLN A N 1
ATOM 789 C CA . GLN A 1 97 ? -1.190 6.540 -17.362 1.00 76.12 97 GLN A CA 1
ATOM 790 C C . GLN A 1 97 ? -0.174 7.525 -16.768 1.00 76.12 97 GLN A C 1
ATOM 792 O O . GLN A 1 97 ? 0.723 7.981 -17.466 1.00 76.12 97 GLN A O 1
ATOM 797 N N . GLU A 1 98 ? -0.247 7.780 -15.459 1.00 80.50 98 GLU A N 1
ATOM 798 C CA . GLU A 1 98 ? 0.692 8.679 -14.777 1.00 80.50 98 GLU A CA 1
ATOM 799 C C . GLU A 1 98 ? 2.153 8.207 -14.866 1.00 80.50 98 GLU A C 1
ATOM 801 O O . GLU A 1 98 ? 3.054 9.039 -14.916 1.00 80.50 98 GLU A O 1
ATOM 806 N N . VAL A 1 99 ? 2.404 6.894 -14.900 1.00 78.81 99 VAL A N 1
ATOM 807 C CA . VAL A 1 99 ? 3.754 6.325 -15.069 1.00 78.81 99 VAL A CA 1
ATOM 808 C C . VAL A 1 99 ? 4.251 6.463 -16.509 1.00 78.81 99 VAL A C 1
ATOM 810 O O . VAL A 1 99 ? 5.434 6.734 -16.723 1.00 78.81 99 VAL A O 1
ATOM 813 N N . LEU A 1 100 ? 3.368 6.301 -17.499 1.00 78.31 100 LEU A N 1
ATOM 814 C CA . LEU A 1 100 ? 3.716 6.501 -18.909 1.00 78.31 100 LEU A CA 1
ATOM 815 C C . LEU A 1 100 ? 4.060 7.965 -19.212 1.00 78.31 100 LEU A C 1
ATOM 817 O O . LEU A 1 100 ? 5.019 8.230 -19.940 1.00 78.31 100 LEU A O 1
ATOM 821 N N . ASP A 1 101 ? 3.346 8.902 -18.592 1.00 79.75 101 ASP A N 1
ATOM 822 C CA . ASP A 1 101 ? 3.560 10.343 -18.761 1.00 79.75 101 ASP A CA 1
ATOM 823 C C . ASP A 1 101 ? 4.763 10.876 -17.955 1.00 79.75 101 ASP A C 1
ATOM 825 O O . ASP A 1 101 ? 5.210 12.008 -18.153 1.00 79.75 101 ASP A O 1
ATOM 829 N N . ASP A 1 102 ? 5.332 10.076 -17.046 1.00 76.19 102 ASP A N 1
ATOM 830 C CA . ASP A 1 102 ? 6.423 10.509 -16.174 1.00 76.19 102 ASP A CA 1
ATOM 831 C C . ASP A 1 102 ? 7.775 10.529 -16.904 1.00 76.19 102 ASP A C 1
ATOM 833 O O . ASP A 1 102 ? 8.299 9.496 -17.320 1.00 76.19 102 ASP A O 1
ATOM 837 N N . ALA A 1 103 ? 8.394 11.704 -17.018 1.00 72.88 103 ALA A N 1
ATOM 838 C CA . ALA A 1 103 ? 9.717 11.868 -17.627 1.00 72.88 103 ALA A CA 1
ATOM 839 C C . ALA A 1 103 ? 10.870 11.272 -16.790 1.00 72.88 103 ALA A C 1
ATOM 841 O O . ALA A 1 103 ? 11.977 11.117 -17.299 1.00 72.88 103 ALA A O 1
ATOM 842 N N . SER A 1 104 ? 10.638 10.955 -15.510 1.00 73.62 104 SER A N 1
ATOM 843 C CA . SER A 1 104 ? 11.655 10.367 -14.621 1.00 73.62 104 SER A CA 1
ATOM 844 C C . SER A 1 104 ? 11.803 8.846 -14.753 1.00 73.62 104 SER A C 1
ATOM 846 O O . SER A 1 104 ? 12.749 8.271 -14.212 1.00 73.62 104 SER A O 1
ATOM 848 N N . VAL A 1 105 ? 10.894 8.194 -15.481 1.00 75.94 105 VAL A N 1
ATOM 849 C CA . VAL A 1 105 ? 10.929 6.755 -15.764 1.00 75.94 105 VAL A CA 1
ATOM 850 C C . VAL A 1 105 ? 11.539 6.548 -17.147 1.00 75.94 105 VAL A C 1
ATOM 852 O O . VAL A 1 105 ? 11.144 7.212 -18.103 1.00 75.94 105 VAL A O 1
ATOM 855 N N . SER A 1 106 ? 12.500 5.630 -17.268 1.00 79.44 106 SER A N 1
ATOM 856 C CA . SER A 1 106 ? 13.147 5.365 -18.561 1.00 79.44 106 SER A CA 1
ATOM 857 C C . SER A 1 106 ? 12.187 4.707 -19.558 1.00 79.44 106 SER A C 1
ATOM 859 O O . SER A 1 106 ? 11.331 3.912 -19.166 1.00 79.44 106 SER A O 1
ATOM 861 N N . ASP A 1 107 ? 12.370 4.964 -20.854 1.00 80.25 107 ASP A N 1
ATOM 862 C CA . ASP A 1 107 ? 11.515 4.397 -21.910 1.00 80.25 107 ASP A CA 1
ATOM 863 C C . ASP A 1 107 ? 11.521 2.860 -21.914 1.00 80.25 107 ASP A C 1
ATOM 865 O O . ASP A 1 107 ? 10.503 2.223 -22.175 1.00 80.25 107 ASP A O 1
ATOM 869 N N . ILE A 1 108 ? 12.647 2.249 -21.527 1.00 78.00 108 ILE A N 1
ATOM 870 C CA . ILE A 1 108 ? 12.773 0.793 -21.369 1.00 78.00 108 ILE A CA 1
ATOM 871 C C . ILE A 1 108 ? 11.875 0.291 -20.229 1.00 78.00 108 ILE A C 1
ATOM 873 O O . ILE A 1 108 ? 11.174 -0.706 -20.388 1.00 78.00 108 ILE A O 1
ATOM 877 N N . GLN A 1 109 ? 11.857 0.984 -19.087 1.00 74.50 109 GLN A N 1
ATOM 878 C CA . GLN A 1 109 ? 10.990 0.630 -17.959 1.00 74.50 109 GLN A CA 1
ATOM 879 C C . GLN A 1 109 ? 9.511 0.841 -18.291 1.00 74.50 109 GLN A C 1
ATOM 881 O O . GLN A 1 109 ? 8.686 0.018 -17.900 1.00 74.50 109 GLN A O 1
ATOM 886 N N . LYS A 1 110 ? 9.175 1.892 -19.049 1.00 79.81 110 LYS A N 1
ATOM 887 C CA . LYS A 1 110 ? 7.810 2.118 -19.544 1.00 79.81 110 LYS A CA 1
ATOM 888 C C . LYS A 1 110 ? 7.358 0.991 -20.461 1.00 79.81 110 LYS A C 1
ATOM 890 O O . LYS A 1 110 ? 6.292 0.437 -20.228 1.00 79.81 110 LYS A O 1
ATOM 895 N N . ALA A 1 111 ? 8.195 0.584 -21.415 1.00 79.00 111 ALA A N 1
ATOM 896 C CA . ALA A 1 111 ? 7.894 -0.525 -22.316 1.00 79.00 111 ALA A CA 1
ATOM 897 C C . ALA A 1 111 ? 7.721 -1.859 -21.566 1.00 79.00 111 ALA A C 1
ATOM 899 O O . ALA A 1 111 ? 6.813 -2.631 -21.868 1.00 79.00 111 ALA A O 1
ATOM 900 N N . GLN A 1 112 ? 8.548 -2.130 -20.548 1.00 75.75 112 GLN A N 1
ATOM 901 C CA . GLN A 1 112 ? 8.396 -3.315 -19.694 1.00 75.75 112 GLN A CA 1
ATOM 902 C C . GLN A 1 112 ? 7.104 -3.278 -18.870 1.00 75.75 112 GLN A C 1
ATOM 904 O O . GLN A 1 112 ? 6.418 -4.292 -18.743 1.00 75.75 112 GLN A O 1
ATOM 909 N N . PHE A 1 113 ? 6.768 -2.117 -18.310 1.00 76.06 113 PHE A N 1
ATOM 910 C CA . PHE A 1 113 ? 5.557 -1.919 -17.523 1.00 76.06 113 PHE A CA 1
ATOM 911 C C . PHE A 1 113 ? 4.293 -2.005 -18.392 1.00 76.06 113 PHE A C 1
ATOM 913 O O . PHE A 1 113 ? 3.324 -2.648 -17.998 1.00 76.06 113 PHE A O 1
ATOM 920 N N . GLU A 1 114 ? 4.328 -1.444 -19.600 1.00 79.12 114 GLU A N 1
ATOM 921 C CA . GLU A 1 114 ? 3.288 -1.569 -20.623 1.00 79.12 114 GLU A CA 1
ATOM 922 C C . GLU A 1 114 ? 3.094 -3.017 -21.057 1.00 79.12 114 GLU A C 1
ATOM 924 O O . GLU A 1 114 ? 1.969 -3.513 -21.027 1.00 79.12 114 GLU A O 1
ATOM 929 N N . TYR A 1 115 ? 4.181 -3.731 -21.359 1.00 78.06 115 TYR A N 1
ATOM 930 C CA . TYR A 1 115 ? 4.109 -5.151 -21.676 1.00 78.06 115 TYR A 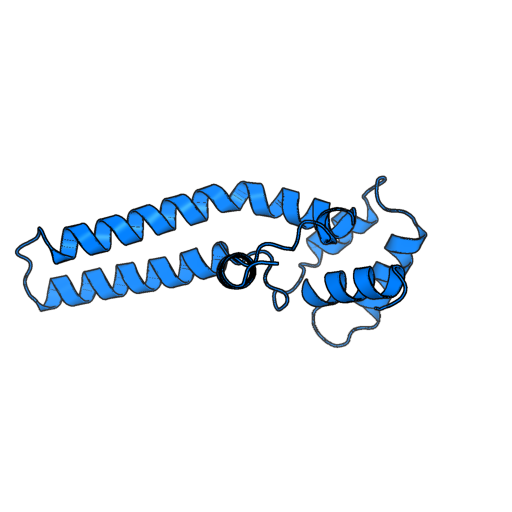CA 1
ATOM 931 C C . TYR A 1 115 ? 3.457 -5.942 -20.539 1.00 78.06 115 TYR A C 1
ATOM 933 O O . TYR A 1 115 ? 2.577 -6.763 -20.792 1.00 78.06 115 TYR A O 1
ATOM 941 N N . LEU A 1 116 ? 3.831 -5.684 -19.282 1.00 75.25 116 LEU A N 1
ATOM 942 C CA . LEU A 1 116 ? 3.253 -6.388 -18.136 1.00 75.25 116 LEU A CA 1
ATOM 943 C C . LEU A 1 116 ? 1.773 -6.045 -17.919 1.00 75.25 116 LEU A C 1
ATOM 945 O O . LEU A 1 116 ? 0.993 -6.917 -17.552 1.00 75.25 116 LEU A O 1
ATOM 949 N N . PHE A 1 117 ? 1.382 -4.791 -18.149 1.00 72.38 117 PHE A N 1
ATOM 950 C CA . PHE A 1 117 ? 0.002 -4.337 -17.990 1.00 72.38 117 PHE A CA 1
ATOM 951 C C . PHE A 1 117 ? -0.921 -4.891 -19.084 1.00 72.38 117 PHE A C 1
ATOM 953 O O . PHE A 1 117 ? -2.065 -5.232 -18.800 1.00 72.38 117 PHE A O 1
ATOM 960 N N . VAL A 1 118 ? -0.425 -5.011 -20.320 1.00 73.44 118 VAL A N 1
ATOM 961 C CA . VAL A 1 118 ? -1.191 -5.505 -21.478 1.00 73.44 118 VAL A CA 1
ATOM 962 C C . VAL A 1 118 ? -1.223 -7.035 -21.546 1.00 73.44 118 VAL A C 1
ATOM 964 O O . VAL A 1 118 ? -2.241 -7.611 -21.919 1.00 73.44 118 VAL A O 1
ATOM 967 N N . SER A 1 119 ? -0.123 -7.712 -21.200 1.00 71.88 119 SER A N 1
ATOM 968 C CA . SER A 1 119 ? -0.023 -9.179 -21.302 1.00 71.88 119 SER A CA 1
ATOM 969 C C . SER A 1 119 ? -0.702 -9.929 -20.156 1.00 71.88 119 SER A C 1
ATOM 971 O O . SER A 1 119 ? -1.007 -11.117 -20.292 1.00 71.88 119 SER A O 1
ATOM 973 N N . LYS A 1 120 ? -0.938 -9.270 -19.017 1.00 72.94 120 LYS A N 1
ATOM 974 C CA . LYS A 1 120 ? -1.528 -9.918 -17.849 1.00 72.94 120 LYS A CA 1
ATOM 975 C C . LYS A 1 120 ? -3.049 -10.017 -18.001 1.00 72.94 120 LYS A C 1
ATOM 977 O O . LYS A 1 120 ? -3.742 -9.015 -18.126 1.00 72.94 120 LYS A O 1
ATOM 982 N N . VAL A 1 121 ? -3.559 -11.249 -17.953 1.00 62.91 121 VAL A N 1
ATOM 983 C CA . VAL A 1 121 ? -5.005 -11.547 -17.984 1.00 62.91 121 VAL A CA 1
ATOM 984 C C . VAL A 1 121 ? -5.703 -11.057 -16.707 1.00 62.91 121 VAL A C 1
ATOM 986 O O . VAL A 1 121 ? -6.844 -10.605 -16.753 1.00 62.91 121 VAL A O 1
ATOM 989 N N . ASP A 1 122 ? -4.994 -11.105 -15.577 1.00 67.38 122 ASP A N 1
ATOM 990 C CA . ASP A 1 122 ? -5.467 -10.621 -14.280 1.00 67.38 122 ASP A CA 1
ATOM 991 C C . ASP A 1 122 ? -5.048 -9.171 -14.012 1.00 67.38 122 ASP A C 1
ATOM 993 O O . ASP A 1 122 ? -4.048 -8.679 -14.534 1.00 67.38 122 ASP A O 1
ATOM 997 N N . ALA A 1 123 ? -5.759 -8.503 -13.099 1.00 71.31 123 ALA A N 1
ATOM 998 C CA . ALA A 1 123 ? -5.404 -7.156 -12.663 1.00 71.31 123 ALA A CA 1
ATOM 999 C C . ALA A 1 123 ? -3.942 -7.086 -12.178 1.00 71.31 123 ALA A C 1
ATOM 1001 O O . ALA A 1 123 ? -3.480 -7.910 -11.380 1.00 71.31 123 ALA A O 1
ATOM 1002 N N . MET A 1 124 ? -3.204 -6.085 -12.659 1.00 78.06 124 MET A N 1
ATOM 1003 C CA . MET A 1 124 ? -1.825 -5.846 -12.241 1.00 78.06 124 MET A CA 1
ATOM 1004 C C . MET A 1 124 ? -1.780 -5.472 -10.760 1.00 78.06 124 MET A C 1
ATOM 1006 O O . MET A 1 124 ? -2.538 -4.606 -10.315 1.00 78.06 124 MET A O 1
ATOM 1010 N N . THR A 1 125 ? -0.895 -6.104 -9.993 1.00 81.06 125 THR A N 1
ATOM 1011 C CA . THR A 1 125 ? -0.750 -5.850 -8.558 1.00 81.06 125 THR A CA 1
ATOM 1012 C C . THR A 1 125 ? 0.591 -5.206 -8.223 1.00 81.06 125 THR A C 1
ATOM 1014 O O . THR A 1 125 ? 1.547 -5.250 -8.995 1.00 81.06 125 THR A O 1
ATOM 1017 N N . ILE A 1 126 ? 0.687 -4.604 -7.036 1.00 77.75 126 ILE A N 1
ATOM 1018 C CA . ILE A 1 126 ? 1.948 -4.045 -6.519 1.00 77.75 126 ILE A CA 1
ATOM 1019 C C . ILE A 1 126 ? 3.024 -5.138 -6.394 1.00 77.75 126 ILE A C 1
ATOM 1021 O O . ILE A 1 126 ? 4.207 -4.880 -6.601 1.00 77.75 126 ILE A O 1
ATOM 1025 N N . GLY A 1 127 ? 2.629 -6.378 -6.108 1.00 75.38 127 GLY A N 1
ATOM 1026 C CA . GLY A 1 127 ? 3.540 -7.518 -6.077 1.00 75.38 127 GLY A CA 1
ATOM 1027 C C . GLY A 1 127 ? 4.201 -7.788 -7.428 1.00 75.38 127 GLY A C 1
ATOM 1028 O O . GLY A 1 127 ? 5.361 -8.192 -7.460 1.00 75.38 127 GLY A O 1
ATOM 1029 N N . ASP A 1 128 ? 3.517 -7.513 -8.540 1.00 77.44 128 ASP A N 1
ATOM 1030 C CA . ASP A 1 128 ? 4.108 -7.652 -9.873 1.00 77.44 128 ASP A CA 1
ATOM 1031 C C . ASP A 1 128 ? 5.177 -6.588 -10.140 1.00 77.44 128 ASP A C 1
ATOM 1033 O O . ASP A 1 128 ? 6.201 -6.896 -10.743 1.00 77.44 128 ASP A O 1
ATOM 1037 N N . LEU A 1 129 ? 4.989 -5.364 -9.629 1.00 78.25 129 LEU A N 1
ATOM 1038 C CA . LEU A 1 129 ? 6.025 -4.325 -9.659 1.00 78.25 129 LEU A CA 1
ATOM 1039 C C . LEU A 1 129 ? 7.275 -4.761 -8.887 1.00 78.25 129 LEU A C 1
ATOM 1041 O O . LEU A 1 129 ? 8.390 -4.585 -9.372 1.00 78.25 129 LEU A O 1
ATOM 1045 N N . TYR A 1 130 ? 7.102 -5.356 -7.702 1.00 78.62 130 TYR A N 1
ATOM 1046 C CA . TYR A 1 130 ? 8.229 -5.880 -6.924 1.00 78.62 130 TYR A CA 1
ATOM 1047 C C . TYR A 1 130 ? 8.953 -7.008 -7.663 1.00 78.62 130 TYR A C 1
ATOM 1049 O O . TYR A 1 130 ? 10.179 -7.002 -7.732 1.00 78.62 130 TYR A O 1
ATOM 1057 N N . ARG A 1 131 ? 8.211 -7.923 -8.296 1.00 78.44 131 ARG A N 1
ATOM 1058 C CA . ARG A 1 131 ? 8.792 -8.997 -9.116 1.00 78.44 131 ARG A CA 1
ATOM 1059 C C . ARG A 1 131 ? 9.533 -8.461 -10.339 1.00 78.44 131 ARG A C 1
ATOM 1061 O O . ARG A 1 131 ? 10.600 -8.973 -10.658 1.00 78.44 131 ARG A O 1
ATOM 1068 N N . LEU A 1 132 ? 8.999 -7.436 -11.005 1.00 79.38 132 LEU A N 1
ATOM 1069 C CA . LEU A 1 132 ? 9.657 -6.788 -12.141 1.00 79.38 132 LEU A CA 1
ATOM 1070 C C . LEU A 1 132 ? 10.972 -6.121 -11.712 1.00 79.38 132 LEU A C 1
ATOM 1072 O O . LEU A 1 132 ? 11.989 -6.262 -12.390 1.00 79.38 132 LEU A O 1
ATOM 1076 N N . TYR A 1 133 ? 10.972 -5.451 -10.558 1.00 78.62 133 TYR A N 1
ATOM 1077 C CA . TYR A 1 133 ? 12.184 -4.889 -9.967 1.00 78.62 133 TYR A CA 1
ATOM 1078 C C . TYR A 1 133 ? 13.237 -5.968 -9.670 1.00 78.62 133 TYR A C 1
ATOM 1080 O O . TYR A 1 133 ? 14.403 -5.819 -10.049 1.00 78.62 133 TYR A O 1
ATOM 1088 N N . ASP A 1 134 ? 12.828 -7.067 -9.033 1.00 78.38 134 ASP A N 1
ATOM 1089 C CA . ASP A 1 134 ? 13.723 -8.174 -8.684 1.00 78.38 134 ASP A CA 1
ATOM 1090 C C . ASP A 1 134 ? 14.268 -8.881 -9.943 1.00 78.38 134 ASP A C 1
ATOM 1092 O O . ASP A 1 134 ? 15.452 -9.227 -10.001 1.00 78.38 134 ASP A O 1
ATOM 1096 N N . PHE A 1 135 ? 13.453 -9.009 -10.997 1.00 78.88 135 PHE A N 1
ATOM 1097 C CA . PHE A 1 135 ? 13.868 -9.531 -12.303 1.00 78.88 135 PHE A CA 1
ATOM 1098 C C . PHE A 1 135 ? 14.927 -8.641 -12.969 1.00 78.88 135 PHE A C 1
ATOM 1100 O O . PHE A 1 135 ? 15.981 -9.129 -13.378 1.00 78.88 135 PHE A O 1
ATOM 1107 N N . ASN A 1 136 ? 14.701 -7.325 -13.005 1.00 74.81 136 ASN A N 1
ATOM 1108 C CA . ASN A 1 136 ? 15.623 -6.360 -13.612 1.00 74.81 136 ASN A CA 1
ATOM 1109 C C . ASN A 1 136 ? 16.982 -6.272 -12.895 1.00 74.81 136 ASN A C 1
ATOM 1111 O O . ASN A 1 136 ? 17.970 -5.849 -13.493 1.00 74.81 136 ASN A O 1
ATOM 1115 N N . ARG A 1 137 ? 17.066 -6.691 -11.626 1.00 72.62 137 ARG A N 1
ATOM 1116 C CA . ARG A 1 137 ? 18.330 -6.793 -10.875 1.00 72.62 137 ARG A CA 1
ATOM 1117 C C . ARG A 1 137 ? 18.986 -8.173 -10.917 1.00 72.62 137 ARG A C 1
ATOM 1119 O O . ARG A 1 137 ? 19.976 -8.388 -10.217 1.00 72.62 137 ARG A O 1
ATOM 1126 N N . GLY A 1 138 ? 18.490 -9.073 -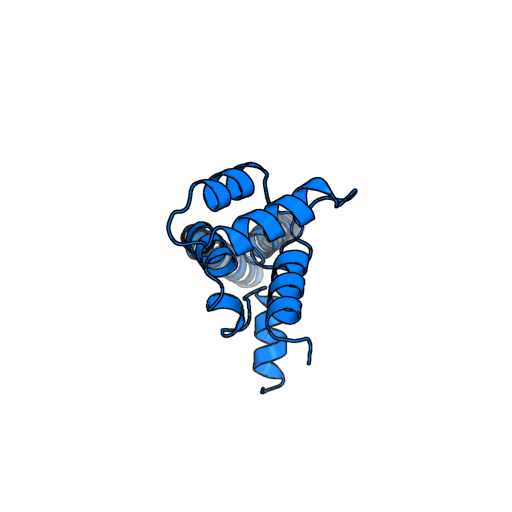11.762 1.00 59.06 138 GLY A N 1
ATOM 1127 C CA . GLY A 1 138 ? 19.096 -10.381 -11.982 1.00 59.06 138 GLY A CA 1
ATOM 1128 C C . GLY A 1 138 ? 18.738 -11.414 -10.919 1.00 59.06 138 GLY A C 1
ATOM 1129 O O . GLY A 1 138 ? 19.601 -12.220 -10.591 1.00 59.06 138 GLY A O 1
ATOM 1130 N N . GLY A 1 139 ? 17.507 -11.363 -10.385 1.00 51.84 139 GLY A N 1
ATOM 1131 C CA . GLY A 1 139 ? 16.849 -12.440 -9.633 1.00 51.84 139 GLY A CA 1
ATOM 1132 C C . GLY A 1 139 ? 17.781 -13.251 -8.733 1.00 51.84 139 GLY A C 1
ATOM 1133 O O . GLY A 1 139 ? 18.225 -14.329 -9.122 1.00 51.84 139 GLY A O 1
ATOM 1134 N N . ARG A 1 140 ? 18.083 -12.728 -7.542 1.00 41.00 140 ARG A N 1
ATOM 1135 C CA . ARG A 1 140 ? 18.707 -13.514 -6.470 1.00 41.00 140 ARG A CA 1
ATOM 1136 C C . ARG A 1 140 ? 17.656 -14.096 -5.547 1.00 41.00 140 ARG A C 1
ATOM 1138 O O . ARG A 1 140 ? 16.752 -13.322 -5.164 1.00 41.00 140 ARG A O 1
#

Organism: NCBI:txid1967642

Secondary structure (DSSP, 8-state):
--HHHHHHHHHHTPPPTTGGGSHHHHHHHHHHHTTHHHHHHHHHHHHHHHHHHHHH----HHHHHHHHHHHHHHHHHHHHHH-TT-TTPBPPHHHHHHHHS-TTS-HHHHHHHHHHHHH-SSPPBHHHHHHHHHHHTT--